Protein AF-A0A5F5Y258-F1 (afdb_monomer_lite)

Foldseek 3Di:
DDDDDDDDDDDDDDDDDDDDDDDDDPDDDDPDDPDPPPDDDDDPDPLVVVLVVVCVVCVVPVPDPPVVVVVNVVSVVVVVVPDPDDDPDDDPDPDDDPPCDDQDPVNVVVVVVVVVVVVVVVVVVVVVVVVVVVVCVVCVPPPDDDD

Sequence (147 aa):
SHALLHTHPQLPLPSTPPREAPLTSPVSLPLGVENPLAPWTTTNKNASATLGSIRHRIHKNKDHPDPYVAAIHTVSSIPRSQKPVTVKRKRPAPPRAPEHLPPTFKAIEMSTTTERERERERERERDKWGIHLETKRQNPKTLGLTE

Radius of gyration: 51.86 Å; chains: 1; bounding box: 125×97×104 Å

Secondary structure (DSSP, 8-state):
------PPPPPPPPPPPP------------S-S--TTS------S-HHHHHHHHHHHHHHS---SHHHHHHHHHHHHHHHHSS-----PPPPPPPPP---PPPPHHHHHHHHHHHHHHHHHHHHHHHHHHHHHHHHHH-GGGS----

Structure (mmCIF, N/CA/C/O backbone):
data_AF-A0A5F5Y258-F1
#
_entry.id   AF-A0A5F5Y258-F1
#
loop_
_atom_site.group_PDB
_atom_site.id
_atom_site.type_symbol
_atom_site.label_atom_id
_atom_site.label_alt_id
_atom_site.label_comp_id
_atom_site.label_asym_id
_atom_site.label_entity_id
_atom_site.label_seq_id
_atom_site.pdbx_PDB_ins_code
_atom_site.Cartn_x
_atom_site.Cartn_y
_atom_site.Cartn_z
_atom_site.occupancy
_atom_site.B_iso_or_equiv
_atom_site.auth_seq_id
_atom_site.auth_comp_id
_atom_site.auth_asym_id
_atom_site.auth_atom_id
_atom_site.pdbx_PDB_model_num
ATOM 1 N N . SER A 1 1 ? 69.662 -48.689 17.926 1.00 46.22 1 SER A N 1
ATOM 2 C CA . SER A 1 1 ? 70.348 -48.734 16.626 1.00 46.22 1 SER A CA 1
ATOM 3 C C . SER A 1 1 ? 69.355 -49.055 15.527 1.00 46.22 1 SER A C 1
ATOM 5 O O . SER A 1 1 ? 68.503 -49.901 15.740 1.00 46.22 1 SER A O 1
ATOM 7 N N . HIS A 1 2 ? 69.530 -48.385 14.389 1.00 44.56 2 HIS A N 1
ATOM 8 C CA . HIS A 1 2 ? 68.936 -48.618 13.066 1.00 44.56 2 HIS A CA 1
ATOM 9 C C . HIS A 1 2 ? 67.513 -48.114 12.780 1.00 44.56 2 HIS A C 1
ATOM 11 O O . HIS A 1 2 ? 66.500 -48.625 13.242 1.00 44.56 2 HIS A O 1
ATOM 17 N N . ALA A 1 3 ? 67.533 -47.075 11.944 1.00 50.25 3 ALA A N 1
ATOM 18 C CA . ALA A 1 3 ? 66.469 -46.476 11.168 1.00 50.25 3 ALA A CA 1
ATOM 19 C C . ALA A 1 3 ? 65.863 -47.444 10.143 1.00 50.25 3 ALA A C 1
ATOM 21 O O . ALA A 1 3 ? 66.599 -48.211 9.528 1.00 50.25 3 ALA A O 1
ATOM 22 N N . LEU A 1 4 ? 64.566 -47.296 9.863 1.00 53.88 4 LEU A N 1
ATOM 23 C CA . LEU A 1 4 ? 63.971 -47.691 8.585 1.00 53.88 4 LEU A CA 1
ATOM 24 C C . LEU A 1 4 ? 63.018 -46.587 8.113 1.00 53.88 4 LEU A C 1
ATOM 26 O O . LEU A 1 4 ? 61.878 -46.467 8.556 1.00 53.88 4 LEU A O 1
ATOM 30 N N . LEU A 1 5 ? 63.557 -45.756 7.222 1.00 51.72 5 LEU A N 1
ATOM 31 C CA . LEU A 1 5 ? 62.856 -44.765 6.416 1.00 51.72 5 LEU A CA 1
ATOM 32 C C . LEU A 1 5 ? 61.867 -45.491 5.493 1.00 51.72 5 LEU A C 1
ATOM 34 O O . LEU A 1 5 ? 62.291 -46.277 4.651 1.00 51.72 5 LEU A O 1
ATOM 38 N N . HIS A 1 6 ? 60.570 -45.216 5.629 1.00 49.91 6 HIS A N 1
ATOM 39 C CA . HIS A 1 6 ? 59.581 -45.578 4.614 1.00 49.91 6 HIS A CA 1
ATOM 40 C C . HIS A 1 6 ? 59.178 -44.323 3.844 1.00 49.91 6 HIS A C 1
ATOM 42 O O . HIS A 1 6 ? 58.498 -43.429 4.343 1.00 49.91 6 HIS A O 1
ATOM 48 N N . THR A 1 7 ? 59.679 -44.273 2.617 1.00 55.22 7 THR A N 1
ATOM 49 C CA . THR A 1 7 ? 59.439 -43.269 1.588 1.00 55.22 7 THR A CA 1
ATOM 50 C C . THR A 1 7 ? 57.994 -43.368 1.095 1.00 55.22 7 THR A C 1
ATOM 52 O O . THR A 1 7 ? 57.605 -44.384 0.524 1.00 55.22 7 THR A O 1
ATOM 55 N N . HIS A 1 8 ? 57.197 -42.316 1.281 1.00 61.75 8 HIS A N 1
ATOM 56 C CA . HIS A 1 8 ? 55.910 -42.156 0.599 1.00 61.75 8 HIS A CA 1
ATOM 57 C C . HIS A 1 8 ? 56.134 -41.413 -0.732 1.00 61.75 8 HIS A C 1
ATOM 59 O O . HIS A 1 8 ? 56.717 -40.327 -0.707 1.00 61.75 8 HIS A O 1
ATOM 65 N N . PRO A 1 9 ? 55.686 -41.932 -1.891 1.00 60.75 9 PRO A N 1
ATOM 66 C CA . PRO A 1 9 ? 55.760 -41.194 -3.145 1.00 60.75 9 PRO A CA 1
ATOM 67 C C . PRO A 1 9 ? 54.680 -40.104 -3.186 1.00 60.75 9 PRO A C 1
ATOM 69 O O . PRO A 1 9 ? 53.486 -40.366 -3.038 1.00 60.75 9 PRO A O 1
ATOM 72 N N . GLN A 1 10 ? 55.129 -38.868 -3.375 1.00 54.56 10 GLN A N 1
ATOM 73 C CA . GLN A 1 10 ? 54.307 -37.677 -3.549 1.00 54.56 10 GLN A CA 1
ATOM 74 C C . GLN A 1 10 ? 53.680 -37.671 -4.954 1.00 54.56 10 GLN A C 1
ATOM 76 O O . GLN A 1 10 ? 54.375 -37.851 -5.952 1.00 54.56 10 GLN A O 1
ATOM 81 N N . LEU A 1 11 ? 52.360 -37.481 -5.025 1.00 64.12 11 LEU A N 1
ATOM 82 C CA . LEU A 1 11 ? 51.603 -37.349 -6.276 1.00 64.12 11 LEU A CA 1
ATOM 83 C C . LEU A 1 11 ? 52.040 -36.085 -7.051 1.00 64.12 11 LEU A C 1
ATOM 85 O O . LEU A 1 11 ? 52.310 -35.061 -6.416 1.00 64.12 11 LEU A O 1
ATOM 89 N N . PRO A 1 12 ? 52.087 -36.107 -8.398 1.00 59.81 12 PRO A N 1
ATOM 90 C CA . PRO A 1 12 ? 52.458 -34.936 -9.186 1.00 59.81 12 PRO A CA 1
ATOM 91 C C . PRO A 1 12 ? 51.355 -33.867 -9.155 1.00 59.81 12 PRO A C 1
ATOM 93 O O . PRO A 1 12 ? 50.171 -34.161 -9.319 1.00 59.81 12 PRO A O 1
ATOM 96 N N . LEU A 1 13 ? 51.761 -32.613 -8.944 1.00 68.88 13 LEU A N 1
ATOM 97 C CA . LEU A 1 13 ? 50.896 -31.431 -8.995 1.00 68.88 13 LEU A CA 1
ATOM 98 C C . LEU A 1 13 ? 50.410 -31.162 -10.434 1.00 68.88 13 LEU A C 1
ATOM 100 O O . LEU A 1 13 ? 51.171 -31.390 -11.378 1.00 68.88 13 LEU A O 1
ATOM 104 N N . PRO A 1 14 ? 49.186 -30.634 -10.629 1.00 53.09 14 PRO A N 1
ATOM 105 C CA . PRO A 1 14 ? 48.704 -30.254 -11.948 1.00 53.09 14 PRO A CA 1
ATOM 106 C C . PRO A 1 14 ? 49.418 -29.005 -12.481 1.00 53.09 14 PRO A C 1
ATOM 108 O O . PRO A 1 14 ? 49.684 -28.035 -11.773 1.00 53.09 14 PRO A O 1
ATOM 111 N N . SER A 1 15 ? 49.710 -29.091 -13.771 1.00 47.78 15 SER A N 1
ATOM 112 C CA . SER A 1 15 ? 50.468 -28.191 -14.625 1.00 47.78 15 SER A CA 1
ATOM 113 C C . SER A 1 15 ? 49.997 -26.732 -14.608 1.00 47.78 15 SER A C 1
ATOM 115 O O . SER A 1 15 ? 48.807 -26.425 -14.615 1.00 47.78 15 SER A O 1
ATOM 117 N N . THR A 1 16 ? 50.973 -25.830 -14.672 1.00 62.16 16 THR A N 1
ATOM 118 C CA . THR A 1 16 ? 50.837 -24.406 -15.010 1.00 62.16 16 THR A CA 1
ATOM 119 C C . THR A 1 16 ? 49.991 -24.176 -16.274 1.00 62.16 16 THR A C 1
ATOM 121 O O . THR A 1 16 ? 50.236 -24.862 -17.270 1.00 62.16 16 THR A O 1
ATOM 124 N N . PRO A 1 17 ? 49.092 -23.175 -16.327 1.00 58.38 17 PRO A N 1
ATOM 125 C CA . PRO A 1 17 ? 48.564 -22.693 -17.601 1.00 58.38 17 PRO A CA 1
ATOM 126 C C . PRO A 1 17 ? 49.610 -21.811 -18.317 1.00 58.38 17 PRO A C 1
ATOM 128 O O . PRO A 1 17 ? 50.336 -21.064 -17.651 1.00 58.38 17 PRO A O 1
ATOM 131 N N . PRO A 1 18 ? 49.728 -21.882 -19.656 1.00 52.22 18 PRO A N 1
ATOM 132 C CA . PRO A 1 18 ? 50.759 -21.166 -20.390 1.00 52.22 18 PRO A CA 1
ATOM 133 C C . PRO A 1 18 ? 50.463 -19.664 -20.456 1.00 52.22 18 PRO A C 1
ATOM 135 O O . PRO A 1 18 ? 49.345 -19.218 -20.705 1.00 52.22 18 PRO A O 1
ATOM 138 N N . ARG A 1 19 ? 51.527 -18.891 -20.252 1.00 55.25 19 ARG A N 1
ATOM 139 C CA . ARG A 1 19 ? 51.635 -17.466 -20.552 1.00 55.25 19 ARG A CA 1
ATOM 140 C C . ARG A 1 19 ? 51.788 -17.297 -22.058 1.00 55.25 19 ARG A C 1
ATOM 142 O O . ARG A 1 19 ? 52.874 -17.586 -22.533 1.00 55.25 19 ARG A O 1
ATOM 149 N N . GLU A 1 20 ? 50.797 -16.728 -22.742 1.00 46.47 20 GLU A N 1
ATOM 150 C CA . GLU A 1 20 ? 51.001 -15.912 -23.951 1.00 46.47 20 GLU A CA 1
ATOM 151 C C . GLU A 1 20 ? 49.910 -14.832 -24.048 1.00 46.47 20 GLU A C 1
ATOM 153 O O . GLU A 1 20 ? 48.718 -15.121 -24.084 1.00 46.47 20 GLU A O 1
ATOM 158 N N . ALA A 1 21 ? 50.334 -13.569 -24.066 1.00 52.75 21 ALA A N 1
ATOM 159 C CA . ALA A 1 21 ? 49.541 -12.460 -24.590 1.00 52.75 21 ALA A CA 1
ATOM 160 C C . ALA A 1 21 ? 49.886 -12.301 -26.079 1.00 52.75 21 ALA A C 1
ATOM 162 O O . ALA A 1 21 ? 51.029 -12.560 -26.461 1.00 52.75 21 ALA A O 1
ATOM 163 N N . PRO A 1 22 ? 48.971 -11.762 -26.897 1.00 53.41 22 PRO A N 1
ATOM 164 C CA . PRO A 1 22 ? 49.284 -10.437 -27.420 1.00 53.41 22 PRO A CA 1
ATOM 165 C C . PRO A 1 22 ? 48.083 -9.486 -27.458 1.00 53.41 22 PRO A C 1
ATOM 167 O O . PRO A 1 22 ? 46.940 -9.853 -27.724 1.00 53.41 22 PRO A O 1
ATOM 170 N N . LEU A 1 23 ? 48.411 -8.219 -27.215 1.00 55.19 23 LEU A N 1
ATOM 171 C CA . LEU A 1 23 ? 47.600 -7.031 -27.448 1.00 55.19 23 LEU A CA 1
ATOM 172 C C . LEU A 1 23 ? 46.975 -7.086 -28.849 1.00 55.19 23 LEU A C 1
ATOM 174 O O . LEU A 1 23 ? 47.667 -6.901 -29.847 1.00 55.19 23 LEU A O 1
ATOM 178 N N . THR A 1 24 ? 45.665 -7.296 -28.927 1.00 44.88 24 THR A N 1
ATOM 179 C CA . THR A 1 24 ? 44.898 -6.988 -30.134 1.00 44.88 24 THR A CA 1
ATOM 180 C C . THR A 1 24 ? 43.932 -5.863 -29.798 1.00 44.88 24 THR A C 1
ATOM 182 O O . THR A 1 24 ? 43.121 -5.944 -28.879 1.00 44.88 24 THR A O 1
ATOM 185 N N . SER A 1 25 ? 44.128 -4.752 -30.505 1.00 50.19 25 SER A N 1
ATOM 186 C CA . SER A 1 25 ? 43.238 -3.595 -30.548 1.00 50.19 25 SER A CA 1
ATOM 187 C C . SER A 1 25 ? 41.774 -4.046 -30.654 1.00 50.19 25 SER A C 1
ATOM 189 O O . SER A 1 25 ? 41.494 -4.920 -31.482 1.00 50.19 25 SER A O 1
ATOM 191 N N . PRO A 1 26 ? 40.826 -3.488 -29.874 1.00 51.31 26 PRO A N 1
ATOM 192 C CA . PRO A 1 26 ? 39.425 -3.809 -30.069 1.00 51.31 26 PRO A CA 1
ATOM 193 C C . PRO A 1 26 ? 38.982 -3.268 -31.431 1.00 51.31 26 PRO A C 1
ATOM 195 O O . PRO A 1 26 ? 38.812 -2.065 -31.637 1.00 51.31 26 PRO A O 1
ATOM 198 N N . VAL A 1 27 ? 38.804 -4.196 -32.368 1.00 51.09 27 VAL A N 1
ATOM 199 C CA . VAL A 1 27 ? 38.098 -3.987 -33.629 1.00 51.09 27 VAL A CA 1
ATOM 200 C C . VAL A 1 27 ? 36.752 -3.344 -33.301 1.00 51.09 27 VAL A C 1
ATOM 202 O O . VAL A 1 27 ? 35.925 -3.924 -32.599 1.00 51.09 27 VAL A O 1
ATOM 205 N N . SER A 1 28 ? 36.549 -2.118 -33.779 1.00 55.44 28 SER A N 1
ATOM 206 C CA . SER A 1 28 ? 35.265 -1.427 -33.682 1.00 55.44 28 SER A CA 1
ATOM 207 C C . SER A 1 28 ? 34.266 -2.143 -34.591 1.00 55.44 28 SER A C 1
ATOM 209 O O . SER A 1 28 ? 34.278 -1.946 -35.803 1.00 55.44 28 SER A O 1
ATOM 211 N N . LEU A 1 29 ? 33.439 -3.017 -34.016 1.00 51.28 29 LEU A N 1
ATOM 212 C CA . LEU A 1 29 ? 32.321 -3.639 -34.724 1.00 51.28 29 LEU A CA 1
ATOM 213 C C . LEU A 1 29 ? 31.086 -2.717 -34.672 1.00 51.28 29 LEU A C 1
ATOM 215 O O . LEU A 1 29 ? 30.866 -2.052 -33.656 1.00 51.28 29 LEU A O 1
ATOM 219 N N . PRO A 1 30 ? 30.294 -2.639 -35.759 1.00 46.78 30 PRO A N 1
ATOM 220 C CA . PRO A 1 30 ? 29.172 -1.714 -35.874 1.00 46.78 30 PRO A CA 1
ATOM 221 C C . PRO A 1 30 ? 28.030 -2.069 -34.910 1.00 46.78 30 PRO A C 1
ATOM 223 O O . PRO A 1 30 ? 27.759 -3.241 -34.649 1.00 46.78 30 PRO A O 1
ATOM 226 N N . LEU A 1 31 ? 27.367 -1.022 -34.403 1.00 54.75 31 LEU A N 1
ATOM 227 C CA . LEU A 1 31 ? 26.180 -1.070 -33.540 1.00 54.75 31 LEU A CA 1
ATOM 228 C C . LEU A 1 31 ? 25.170 -2.119 -34.031 1.00 54.75 31 LEU A C 1
ATOM 230 O O . LEU A 1 31 ? 24.630 -1.983 -35.127 1.00 54.75 31 LEU A O 1
ATOM 234 N N . GLY A 1 32 ? 24.866 -3.118 -33.200 1.00 50.84 32 GLY A N 1
ATOM 235 C CA . GLY A 1 32 ? 23.760 -4.039 -33.479 1.00 50.84 32 GLY A CA 1
ATOM 236 C C . GLY A 1 32 ? 23.790 -5.390 -32.767 1.00 50.84 32 GLY A C 1
ATOM 237 O O . GLY A 1 32 ? 22.800 -6.110 -32.832 1.00 50.84 32 GLY A O 1
ATOM 238 N N . VAL A 1 33 ? 24.874 -5.746 -32.074 1.00 50.75 33 VAL A N 1
ATOM 239 C CA . VAL A 1 33 ? 24.942 -6.978 -31.274 1.00 50.75 33 VAL A CA 1
ATOM 240 C C . VAL A 1 33 ? 25.297 -6.599 -29.843 1.00 50.75 33 VAL A C 1
ATOM 242 O O . VAL A 1 33 ? 26.420 -6.186 -29.559 1.00 50.75 33 VAL A O 1
ATOM 245 N N . GLU A 1 34 ? 24.309 -6.689 -28.954 1.00 52.00 34 GLU A N 1
ATOM 246 C CA . GLU A 1 34 ? 24.477 -6.526 -27.511 1.00 52.00 34 GLU A CA 1
ATOM 247 C C . GLU A 1 34 ? 25.594 -7.466 -27.033 1.00 52.00 34 GLU A C 1
ATOM 249 O O . GLU A 1 34 ? 25.479 -8.691 -27.099 1.00 52.00 34 GLU A O 1
ATOM 254 N N . ASN A 1 35 ? 26.708 -6.891 -26.584 1.00 50.66 35 ASN A N 1
ATOM 255 C CA . ASN A 1 35 ? 27.785 -7.633 -25.946 1.00 50.66 35 ASN A CA 1
ATOM 256 C C . ASN A 1 35 ? 27.243 -8.220 -24.622 1.00 50.66 35 ASN A C 1
ATOM 258 O O . ASN A 1 35 ? 26.880 -7.440 -23.738 1.00 50.66 35 ASN A O 1
ATOM 262 N N . PRO A 1 36 ? 27.207 -9.553 -24.427 1.00 52.94 36 PRO A N 1
ATOM 263 C CA . PRO A 1 36 ? 26.660 -10.173 -23.214 1.00 52.94 36 PRO A CA 1
ATOM 264 C C . PRO A 1 36 ? 27.475 -9.869 -21.944 1.00 52.94 36 PRO A C 1
ATOM 266 O O . PRO A 1 36 ? 27.070 -10.242 -20.847 1.00 52.94 36 PRO A O 1
ATOM 269 N N . LEU A 1 37 ? 28.617 -9.185 -22.079 1.00 54.38 37 LEU A N 1
ATOM 270 C CA . LEU A 1 37 ? 29.466 -8.724 -20.979 1.00 54.38 37 LEU A CA 1
ATOM 271 C C . LEU A 1 37 ? 29.248 -7.243 -20.616 1.00 54.38 37 LEU A C 1
ATOM 273 O O . LEU A 1 37 ? 30.047 -6.674 -19.870 1.00 54.38 37 LEU A O 1
ATOM 277 N N . ALA A 1 38 ? 28.193 -6.594 -21.124 1.00 61.62 38 ALA A N 1
ATOM 278 C CA . ALA A 1 38 ? 27.840 -5.241 -20.701 1.00 61.62 38 ALA A CA 1
ATOM 279 C C . ALA A 1 38 ? 27.605 -5.184 -19.172 1.00 61.62 38 ALA A C 1
ATOM 281 O O . ALA A 1 38 ? 26.983 -6.089 -18.607 1.00 61.62 38 ALA A O 1
ATOM 282 N N . PRO A 1 39 ? 28.082 -4.138 -18.468 1.00 67.88 39 PRO A N 1
ATOM 283 C CA . PRO A 1 39 ? 27.910 -4.033 -17.024 1.00 67.88 39 PRO A CA 1
ATOM 284 C C . PRO A 1 39 ? 26.421 -3.916 -16.679 1.00 67.88 39 PRO A C 1
ATOM 286 O O . PRO A 1 39 ? 25.766 -2.911 -16.966 1.00 67.88 39 PRO A O 1
ATOM 289 N N . TRP A 1 40 ? 25.879 -4.948 -16.037 1.00 62.56 40 TRP A N 1
ATOM 290 C CA . TRP A 1 40 ? 24.523 -4.940 -15.503 1.00 62.56 40 TRP A CA 1
ATOM 291 C C . TRP A 1 40 ? 24.415 -3.883 -14.395 1.00 62.56 40 TRP A C 1
ATOM 293 O O . TRP A 1 40 ? 25.129 -3.911 -13.394 1.00 62.56 40 TRP A O 1
ATOM 303 N N . THR A 1 41 ? 23.509 -2.918 -14.555 1.00 72.81 41 THR A N 1
ATOM 304 C CA . THR A 1 41 ? 23.270 -1.892 -13.531 1.00 72.81 41 THR A CA 1
ATOM 305 C C . THR A 1 41 ? 22.275 -2.399 -12.488 1.00 72.81 41 THR A C 1
ATOM 307 O O . THR A 1 41 ? 21.065 -2.307 -12.701 1.00 72.81 41 THR A O 1
ATOM 310 N N . THR A 1 42 ? 22.756 -2.890 -11.343 1.00 75.06 42 THR A N 1
ATOM 311 C CA . THR A 1 42 ? 21.897 -3.192 -10.181 1.00 75.06 42 THR A CA 1
ATOM 312 C C . THR A 1 42 ? 21.622 -1.933 -9.369 1.00 75.06 42 THR A C 1
ATOM 314 O O . THR A 1 42 ? 22.534 -1.192 -9.012 1.00 75.06 42 THR A O 1
ATOM 317 N N . THR A 1 43 ? 20.347 -1.678 -9.068 1.00 75.62 43 THR A N 1
ATOM 318 C CA . THR A 1 43 ? 19.906 -0.480 -8.341 1.00 75.62 43 THR A CA 1
ATOM 319 C C . THR A 1 43 ? 19.219 -0.874 -7.036 1.00 75.62 43 THR A C 1
ATOM 321 O O . THR A 1 43 ? 18.076 -1.319 -7.045 1.00 75.62 43 THR A O 1
ATOM 324 N N . ASN A 1 44 ? 19.899 -0.666 -5.906 1.00 84.00 44 ASN A N 1
ATOM 325 C CA . ASN A 1 44 ? 19.320 -0.775 -4.563 1.00 84.00 44 ASN A CA 1
ATOM 326 C C . ASN A 1 44 ? 18.891 0.618 -4.075 1.00 84.00 44 ASN A C 1
ATOM 328 O O . ASN A 1 44 ? 19.548 1.248 -3.250 1.00 84.00 44 ASN A O 1
ATOM 332 N N . LYS A 1 45 ? 17.830 1.154 -4.675 1.00 85.12 45 LYS A N 1
ATOM 333 C CA . LYS A 1 45 ? 17.209 2.418 -4.259 1.00 85.12 45 LYS A CA 1
ATOM 334 C C . LYS A 1 45 ? 15.740 2.161 -3.939 1.00 85.12 45 LYS A C 1
ATOM 336 O O . LYS A 1 45 ? 15.161 1.168 -4.380 1.00 85.12 45 LYS A O 1
ATOM 341 N N . ASN A 1 46 ? 15.122 3.072 -3.185 1.00 85.88 46 ASN A N 1
ATOM 342 C CA . ASN A 1 46 ? 13.686 2.996 -2.917 1.00 85.88 46 ASN A CA 1
ATOM 343 C C . ASN A 1 46 ? 12.869 3.013 -4.227 1.00 85.88 46 ASN A C 1
ATOM 345 O O . ASN A 1 46 ? 13.330 3.511 -5.256 1.00 85.88 46 ASN A O 1
ATOM 349 N N . ALA A 1 47 ? 11.643 2.482 -4.183 1.00 82.44 47 ALA A N 1
ATOM 350 C CA . ALA A 1 47 ? 10.820 2.274 -5.377 1.00 82.44 47 ALA A CA 1
ATOM 351 C C . ALA A 1 47 ? 10.641 3.549 -6.223 1.00 82.44 47 ALA A C 1
ATOM 353 O O . ALA A 1 47 ? 10.781 3.503 -7.444 1.00 82.44 47 ALA A O 1
ATOM 354 N N . SER A 1 48 ? 10.395 4.697 -5.586 1.00 86.75 48 SER A N 1
ATOM 355 C CA . SER A 1 48 ? 10.207 5.978 -6.276 1.00 86.75 48 SER A CA 1
ATOM 356 C C . SER A 1 48 ? 11.471 6.440 -7.006 1.00 86.75 48 SER A C 1
ATOM 358 O O . SER A 1 48 ? 11.393 6.869 -8.159 1.00 86.75 48 SER A O 1
ATOM 360 N N . ALA A 1 49 ? 12.635 6.314 -6.364 1.00 86.12 49 ALA A N 1
ATOM 361 C CA . ALA A 1 49 ? 13.925 6.678 -6.943 1.00 86.12 49 ALA A CA 1
ATOM 362 C C . ALA A 1 49 ? 14.317 5.745 -8.099 1.00 86.12 49 ALA A C 1
ATOM 364 O O . ALA A 1 49 ? 14.764 6.224 -9.140 1.00 86.12 49 ALA A O 1
ATOM 365 N N . THR A 1 50 ? 14.083 4.438 -7.956 1.00 87.81 50 THR A N 1
ATOM 366 C CA . THR A 1 50 ? 14.338 3.438 -9.006 1.00 87.81 50 THR A CA 1
ATOM 367 C C . THR A 1 50 ? 13.455 3.677 -10.232 1.00 87.81 50 THR A C 1
ATOM 369 O O . THR A 1 50 ? 13.959 3.754 -11.355 1.00 87.81 50 THR A O 1
ATOM 372 N N . LEU A 1 51 ? 12.152 3.908 -10.030 1.00 86.44 51 LEU A N 1
ATOM 373 C CA . LEU A 1 51 ? 11.223 4.265 -11.109 1.00 86.44 51 LEU A CA 1
ATOM 374 C C . LEU A 1 51 ? 11.594 5.599 -11.766 1.00 86.44 51 LEU A C 1
ATOM 376 O O . LEU A 1 51 ? 11.483 5.744 -12.979 1.00 86.44 51 LEU A O 1
ATOM 380 N N . GLY A 1 52 ? 12.041 6.588 -10.988 1.00 88.88 52 GLY A N 1
ATOM 381 C CA . GLY A 1 52 ? 12.561 7.854 -11.510 1.00 88.88 52 GLY A CA 1
ATOM 382 C C . GLY A 1 52 ? 13.767 7.658 -12.432 1.00 88.88 52 GLY A C 1
ATOM 383 O O . GLY A 1 52 ? 13.750 8.145 -13.561 1.00 88.88 52 GLY A O 1
ATOM 384 N N . SER A 1 53 ? 14.774 6.891 -11.999 1.00 84.19 53 SER A N 1
ATOM 385 C CA . SER A 1 53 ? 15.981 6.651 -12.802 1.00 84.19 53 SER A CA 1
ATOM 386 C C . SER A 1 53 ? 15.714 5.846 -14.073 1.00 84.19 53 SER A C 1
ATOM 388 O O . SER A 1 53 ? 16.295 6.144 -15.113 1.00 84.19 53 SER A O 1
ATOM 390 N N . ILE A 1 54 ? 14.816 4.860 -14.015 1.00 83.44 54 ILE A N 1
ATOM 391 C CA . ILE A 1 54 ? 14.459 4.038 -15.178 1.00 83.44 54 ILE A CA 1
ATOM 392 C C . ILE A 1 54 ? 13.656 4.866 -16.183 1.00 83.44 54 ILE A C 1
ATOM 394 O O . ILE A 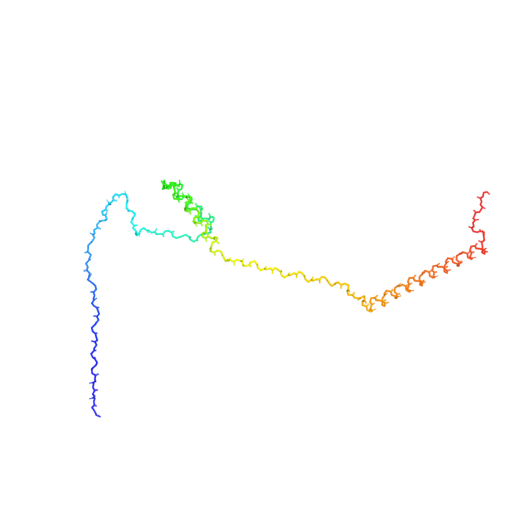1 54 ? 13.999 4.887 -17.362 1.00 83.44 54 ILE A O 1
ATOM 398 N N . ARG A 1 55 ? 12.665 5.641 -15.715 1.00 85.25 55 ARG A N 1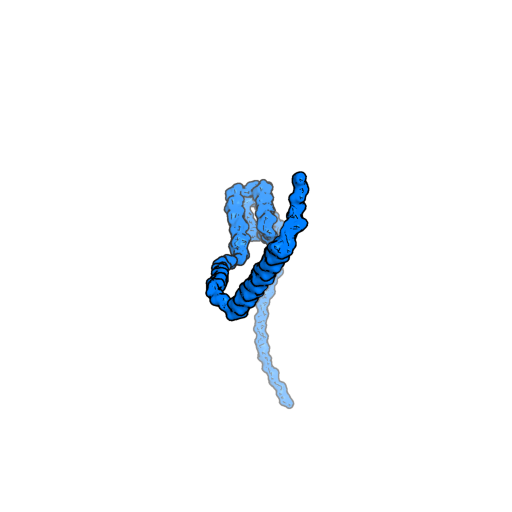
ATOM 399 C CA . ARG A 1 55 ? 11.929 6.588 -16.570 1.00 85.25 55 ARG A CA 1
ATOM 400 C C . ARG A 1 55 ? 12.862 7.585 -17.240 1.00 85.25 55 ARG A C 1
ATOM 402 O O . ARG A 1 55 ? 12.711 7.837 -18.425 1.00 85.25 55 ARG A O 1
ATOM 409 N N . HIS A 1 56 ? 13.825 8.131 -16.501 1.00 84.50 56 HIS A N 1
ATOM 410 C CA . HIS A 1 56 ? 14.783 9.080 -17.056 1.00 84.50 56 HIS A CA 1
ATOM 411 C C . HIS A 1 56 ? 15.636 8.454 -18.165 1.00 84.50 56 HIS A C 1
ATOM 413 O O . HIS A 1 56 ? 15.730 9.033 -19.243 1.00 84.50 56 HIS A O 1
ATOM 419 N N . ARG A 1 57 ? 16.199 7.261 -17.932 1.00 80.25 57 ARG A N 1
ATOM 420 C CA . ARG A 1 57 ? 17.007 6.544 -18.931 1.00 80.25 57 ARG A CA 1
ATOM 421 C C . ARG A 1 57 ? 16.216 6.249 -20.203 1.00 80.25 57 ARG A C 1
ATOM 423 O O . ARG A 1 57 ? 16.686 6.575 -21.281 1.00 80.25 57 ARG A O 1
ATOM 430 N N . ILE A 1 58 ? 15.007 5.710 -20.063 1.00 74.25 58 ILE A N 1
ATOM 431 C CA . ILE A 1 58 ? 14.168 5.306 -21.201 1.00 74.25 58 ILE A CA 1
ATOM 432 C C . ILE A 1 58 ? 13.567 6.518 -21.933 1.00 74.25 58 ILE A C 1
ATOM 434 O O . ILE A 1 58 ? 13.324 6.467 -23.128 1.00 74.25 58 ILE A O 1
ATOM 438 N N . HIS A 1 59 ? 13.319 7.634 -21.242 1.00 77.50 59 HIS A N 1
ATOM 439 C CA . HIS A 1 59 ? 12.790 8.836 -21.891 1.00 77.50 59 HIS A CA 1
ATOM 440 C C . HIS A 1 59 ? 13.878 9.668 -22.591 1.00 77.50 59 HIS A C 1
ATOM 442 O O . HIS A 1 59 ? 13.570 10.444 -23.494 1.00 77.50 59 HIS A O 1
ATOM 448 N N . LYS A 1 60 ? 15.143 9.563 -22.155 1.00 77.25 60 LYS A N 1
ATOM 449 C CA . LYS A 1 60 ? 16.264 10.345 -22.706 1.00 77.25 60 LYS A CA 1
ATOM 450 C C . LYS A 1 60 ? 17.100 9.588 -23.729 1.00 77.25 60 LYS A C 1
ATOM 452 O O . LYS A 1 60 ? 17.552 10.213 -24.686 1.00 77.25 60 LYS A O 1
ATOM 457 N N . ASN A 1 61 ? 17.249 8.279 -23.584 1.00 65.31 61 ASN A N 1
ATOM 458 C CA . ASN A 1 61 ? 17.769 7.435 -24.649 1.00 65.31 61 ASN A CA 1
ATOM 459 C C . ASN A 1 61 ? 16.570 7.004 -25.494 1.00 65.31 61 ASN A C 1
ATOM 461 O O . ASN A 1 61 ? 15.580 6.551 -24.935 1.00 65.31 61 ASN A O 1
ATOM 465 N N . LYS A 1 62 ? 16.609 7.169 -26.820 1.00 65.06 62 LYS A N 1
ATOM 466 C CA . LYS A 1 62 ? 15.502 6.817 -27.739 1.00 65.06 62 LYS A CA 1
ATOM 467 C C . LYS A 1 62 ? 15.291 5.293 -27.867 1.00 65.06 62 LYS A C 1
ATOM 469 O O . LYS A 1 62 ? 14.900 4.810 -28.926 1.00 65.06 62 LYS A O 1
ATOM 474 N N . ASP A 1 63 ? 15.579 4.543 -26.813 1.00 57.41 63 ASP A N 1
ATOM 475 C CA . ASP A 1 63 ? 15.459 3.098 -26.756 1.00 57.41 63 ASP A CA 1
ATOM 476 C C . ASP A 1 63 ? 13.972 2.762 -26.655 1.00 57.41 63 ASP A C 1
ATOM 478 O O . ASP A 1 63 ? 13.355 2.950 -25.612 1.00 57.41 63 ASP A O 1
ATOM 482 N N . HIS A 1 64 ? 13.413 2.377 -27.803 1.00 60.72 64 HIS A N 1
ATOM 483 C CA . HIS A 1 64 ? 12.104 1.777 -28.059 1.00 60.72 64 HIS A CA 1
ATOM 484 C C . HIS A 1 64 ? 10.992 2.000 -26.998 1.00 60.72 64 HIS A C 1
ATOM 486 O O . HIS A 1 64 ? 11.071 1.515 -25.874 1.00 60.72 64 HIS A O 1
ATOM 492 N N . PRO A 1 65 ? 9.857 2.626 -27.358 1.00 62.75 65 PRO A N 1
ATOM 493 C CA . PRO A 1 65 ? 8.749 2.861 -26.425 1.00 62.75 65 PRO A CA 1
ATOM 494 C C . PRO A 1 65 ? 8.003 1.589 -25.974 1.00 62.75 65 PRO A C 1
ATOM 496 O O . PRO A 1 65 ? 7.285 1.634 -24.982 1.00 62.75 65 PRO A O 1
ATOM 499 N N . ASP A 1 66 ? 8.165 0.459 -26.662 1.00 68.75 66 ASP A N 1
ATOM 500 C CA . ASP A 1 66 ? 7.488 -0.809 -26.348 1.00 68.75 66 ASP A CA 1
ATOM 501 C C . ASP A 1 66 ? 7.985 -1.479 -25.035 1.00 68.75 66 ASP A C 1
ATOM 503 O O . ASP A 1 66 ? 7.174 -1.767 -24.147 1.00 68.75 66 ASP A O 1
ATOM 507 N N . PRO A 1 67 ? 9.307 -1.611 -24.774 1.00 72.19 67 PRO A N 1
ATOM 508 C CA . PRO A 1 67 ? 9.812 -2.104 -23.488 1.00 72.19 67 PRO A CA 1
ATOM 509 C C . PRO A 1 67 ? 9.501 -1.199 -22.280 1.00 72.19 67 PRO A C 1
ATOM 511 O O . PRO A 1 67 ? 9.632 -1.658 -21.144 1.00 72.19 67 PRO A O 1
ATOM 514 N N . TYR A 1 68 ? 9.060 0.053 -22.470 1.00 75.75 68 TYR A N 1
ATOM 515 C CA . TYR A 1 68 ? 8.747 0.994 -21.380 1.00 75.75 68 TYR A CA 1
ATOM 516 C C . TYR A 1 68 ? 7.632 0.485 -20.464 1.00 75.75 68 TYR A C 1
ATOM 518 O O . TYR A 1 68 ? 7.782 0.453 -19.239 1.00 75.75 68 TYR A O 1
ATOM 526 N N . VAL A 1 69 ? 6.507 0.083 -21.057 1.00 82.06 69 VAL A N 1
ATOM 527 C CA . VAL A 1 69 ? 5.314 -0.329 -20.310 1.00 82.06 69 VAL A CA 1
ATOM 528 C C . VAL A 1 69 ? 5.614 -1.630 -19.572 1.00 82.06 69 VAL A C 1
ATOM 530 O O . VAL A 1 69 ? 5.424 -1.710 -18.356 1.00 82.06 69 VAL A O 1
ATOM 533 N N . ALA A 1 70 ? 6.199 -2.608 -20.268 1.00 83.69 70 ALA A N 1
ATOM 534 C CA . ALA A 1 70 ? 6.597 -3.884 -19.682 1.00 83.69 70 ALA A CA 1
ATOM 535 C C . ALA A 1 70 ? 7.604 -3.716 -18.528 1.00 83.69 70 ALA A C 1
ATOM 537 O O . ALA A 1 70 ? 7.413 -4.320 -17.468 1.00 83.69 70 ALA A O 1
ATOM 538 N N . ALA A 1 71 ? 8.623 -2.859 -18.688 1.00 83.12 71 ALA A N 1
ATOM 539 C CA . ALA A 1 71 ? 9.622 -2.568 -17.657 1.00 83.12 71 ALA A CA 1
ATOM 540 C C . ALA A 1 71 ? 9.013 -1.871 -16.433 1.00 83.12 71 ALA A C 1
ATOM 542 O O . ALA A 1 71 ? 9.338 -2.211 -15.296 1.00 83.12 71 ALA A O 1
ATOM 543 N N . ILE A 1 72 ? 8.096 -0.921 -16.631 1.00 83.06 72 ILE A N 1
ATOM 544 C CA . ILE A 1 72 ? 7.406 -0.273 -15.511 1.00 83.06 72 ILE A CA 1
ATOM 545 C C . ILE A 1 72 ? 6.537 -1.278 -14.762 1.00 83.06 72 ILE A C 1
ATOM 547 O O . ILE A 1 72 ? 6.623 -1.341 -13.537 1.00 83.06 72 ILE A O 1
ATOM 551 N N . HIS A 1 73 ? 5.751 -2.099 -15.464 1.00 86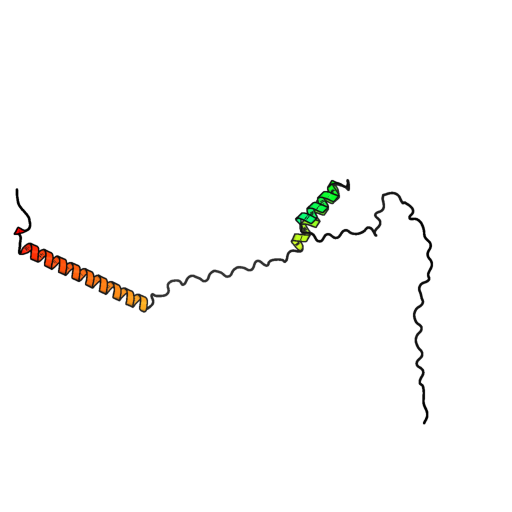.56 73 HIS A N 1
ATOM 552 C CA . HIS A 1 73 ? 4.917 -3.116 -14.822 1.00 86.56 73 HIS A CA 1
ATOM 553 C C . HIS A 1 73 ? 5.747 -4.110 -13.999 1.00 86.56 73 HIS A C 1
ATOM 555 O O . HIS A 1 73 ? 5.393 -4.404 -12.854 1.00 86.56 73 HIS A O 1
ATOM 561 N N . THR A 1 74 ? 6.877 -4.583 -14.534 1.00 85.88 74 THR A N 1
ATOM 562 C CA . THR A 1 74 ? 7.777 -5.493 -13.806 1.00 85.88 74 THR A CA 1
ATOM 563 C C . THR A 1 74 ? 8.418 -4.814 -12.599 1.00 85.88 74 THR A C 1
ATOM 565 O O . THR A 1 74 ? 8.332 -5.339 -11.488 1.00 85.88 74 THR A O 1
ATOM 568 N N . VAL A 1 75 ? 8.983 -3.615 -12.762 1.00 87.50 75 VAL A N 1
ATOM 569 C CA . VAL A 1 75 ? 9.631 -2.877 -11.664 1.00 87.50 75 VAL A CA 1
ATOM 570 C C . VAL A 1 75 ? 8.634 -2.471 -10.581 1.00 87.50 75 VAL A C 1
ATOM 572 O O . VAL A 1 75 ? 8.979 -2.488 -9.404 1.00 87.50 75 VAL A O 1
ATOM 575 N N . SER A 1 76 ? 7.392 -2.139 -10.927 1.00 87.12 76 SER A N 1
ATOM 576 C CA . SER A 1 76 ? 6.347 -1.837 -9.943 1.00 87.12 76 SER A CA 1
ATOM 577 C C . SER A 1 76 ? 5.885 -3.072 -9.160 1.00 87.12 76 SER A C 1
ATOM 579 O O . SER A 1 76 ? 5.458 -2.936 -8.011 1.00 87.12 76 SER A O 1
ATOM 581 N N . SER A 1 77 ? 5.985 -4.268 -9.746 1.00 85.81 77 SER A N 1
ATOM 582 C CA . SER A 1 77 ? 5.599 -5.526 -9.098 1.00 85.81 77 SER A CA 1
ATOM 583 C C . SER A 1 77 ? 6.626 -5.994 -8.057 1.00 85.81 77 SER A C 1
ATOM 585 O O . SER A 1 77 ? 6.244 -6.435 -6.972 1.00 85.81 77 SER A O 1
ATOM 587 N N . ILE A 1 78 ? 7.925 -5.811 -8.320 1.00 87.81 78 ILE A N 1
ATOM 588 C CA . ILE A 1 78 ? 9.021 -6.320 -7.470 1.00 87.81 78 ILE A CA 1
ATOM 589 C C . ILE A 1 78 ? 8.954 -5.811 -6.013 1.00 87.81 78 ILE A C 1
ATOM 591 O O . ILE A 1 78 ? 8.982 -6.627 -5.096 1.00 87.81 78 ILE A O 1
ATOM 595 N N . PRO A 1 79 ? 8.789 -4.506 -5.722 1.00 81.69 79 PRO A N 1
ATOM 596 C CA . PRO A 1 79 ? 8.664 -4.035 -4.343 1.00 81.69 79 PRO A CA 1
ATOM 597 C C . PRO A 1 79 ? 7.385 -4.518 -3.660 1.00 81.69 79 PRO A C 1
ATOM 599 O O . PRO A 1 79 ? 7.298 -4.508 -2.436 1.00 81.69 79 PRO A O 1
ATOM 602 N N . ARG A 1 80 ? 6.351 -4.875 -4.429 1.00 84.12 80 ARG A N 1
ATOM 603 C CA . ARG A 1 80 ? 5.093 -5.393 -3.888 1.00 84.12 80 ARG A CA 1
ATOM 604 C C . ARG A 1 80 ? 5.223 -6.869 -3.520 1.00 84.12 80 ARG A C 1
ATOM 606 O O . ARG A 1 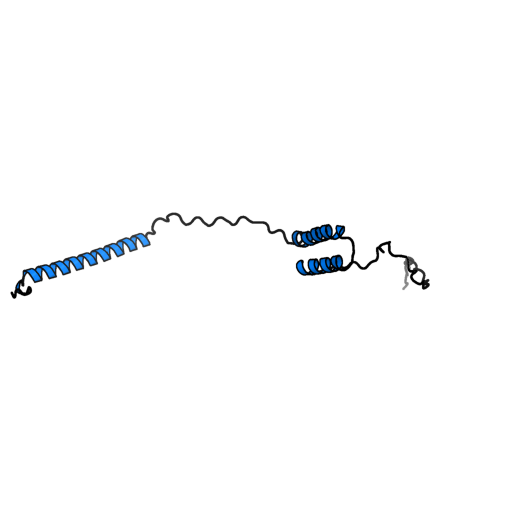80 ? 4.675 -7.253 -2.494 1.00 84.12 80 ARG A O 1
ATOM 613 N N . SER A 1 81 ? 5.972 -7.649 -4.300 1.00 85.00 81 SER A N 1
ATOM 614 C CA . SER A 1 81 ? 6.282 -9.053 -4.007 1.00 85.00 81 SER A CA 1
ATOM 615 C C . SER A 1 81 ? 7.387 -9.229 -2.960 1.00 85.00 81 SER A C 1
ATOM 617 O O . SER A 1 81 ? 7.366 -10.204 -2.220 1.00 85.00 81 SER A O 1
ATOM 619 N N . GLN A 1 82 ? 8.323 -8.279 -2.854 1.00 86.00 82 GLN A N 1
ATOM 620 C CA . GLN A 1 82 ? 9.372 -8.271 -1.824 1.00 86.00 82 GLN A CA 1
ATOM 621 C C . GLN A 1 82 ? 8.870 -7.817 -0.447 1.00 86.00 82 GLN A C 1
ATOM 623 O O . GLN A 1 82 ? 9.562 -7.998 0.554 1.00 86.00 82 GLN A O 1
ATOM 628 N N . LYS A 1 83 ? 7.679 -7.210 -0.367 1.00 84.38 83 LYS A N 1
ATOM 629 C CA . LYS A 1 83 ? 7.083 -6.860 0.923 1.00 84.38 83 LYS A CA 1
ATOM 630 C C . LYS A 1 83 ? 6.651 -8.134 1.651 1.00 84.38 83 LYS A C 1
ATOM 632 O O . LYS A 1 83 ? 5.995 -8.979 1.044 1.00 84.38 83 LYS A O 1
ATOM 637 N N . PRO A 1 84 ? 6.951 -8.261 2.954 1.00 83.69 84 PRO A N 1
ATOM 638 C CA . PRO A 1 84 ? 6.506 -9.408 3.728 1.00 83.69 84 PRO A CA 1
ATOM 639 C C . PRO A 1 84 ? 4.976 -9.479 3.714 1.00 83.69 84 PRO A C 1
ATOM 641 O O . PRO A 1 84 ? 4.291 -8.482 3.962 1.00 83.69 84 PRO A O 1
ATOM 644 N N . VAL A 1 85 ? 4.441 -10.663 3.411 1.00 85.19 85 VAL A N 1
ATOM 645 C CA . VAL A 1 85 ? 2.996 -10.903 3.397 1.00 85.19 85 VAL A CA 1
ATOM 646 C C . VAL A 1 85 ? 2.467 -10.759 4.821 1.00 85.19 85 VAL A C 1
ATOM 648 O O . VAL A 1 85 ? 2.770 -11.561 5.704 1.00 85.19 85 VAL A O 1
ATOM 651 N N . THR A 1 86 ? 1.659 -9.727 5.056 1.00 82.38 86 THR A N 1
ATOM 652 C CA . THR A 1 86 ? 0.978 -9.546 6.335 1.00 82.38 86 THR A CA 1
ATOM 653 C C . THR A 1 86 ? -0.261 -10.434 6.371 1.00 82.38 86 THR A C 1
ATOM 655 O O . THR A 1 86 ? -1.259 -10.195 5.693 1.00 82.38 86 THR A O 1
ATOM 658 N N . VAL A 1 87 ? -0.215 -11.496 7.177 1.00 83.44 87 VAL A N 1
ATOM 659 C CA . VAL A 1 87 ? -1.399 -12.322 7.433 1.00 83.44 87 VAL A CA 1
ATOM 660 C C . VAL A 1 87 ? -2.390 -11.484 8.235 1.00 83.44 87 VAL A C 1
ATOM 662 O O . VAL A 1 87 ? -2.115 -11.105 9.377 1.00 83.44 87 VAL A O 1
ATOM 665 N N . LYS A 1 88 ? -3.558 -11.192 7.647 1.00 79.12 88 LYS A N 1
ATOM 666 C CA . LYS A 1 88 ? -4.664 -10.519 8.339 1.00 79.12 88 LYS A CA 1
ATOM 667 C C . LYS A 1 88 ? -5.240 -11.470 9.386 1.00 79.12 88 LYS A C 1
ATOM 669 O O . LYS A 1 88 ? -6.218 -12.172 9.145 1.00 79.12 88 LYS A O 1
ATOM 674 N N . ARG A 1 89 ? -4.611 -11.516 10.560 1.00 80.94 89 ARG A N 1
ATOM 675 C CA . ARG A 1 89 ? -5.157 -12.219 11.720 1.00 80.94 89 ARG A CA 1
ATOM 676 C C . ARG A 1 89 ? -6.477 -11.553 12.097 1.00 80.94 89 ARG A C 1
ATOM 678 O O . ARG A 1 89 ? -6.537 -10.330 12.241 1.00 80.94 89 ARG A O 1
ATOM 685 N N . LYS A 1 90 ? -7.545 -12.348 12.219 1.00 80.56 90 LYS A N 1
ATOM 686 C CA . LYS A 1 90 ? -8.811 -11.856 12.771 1.00 80.56 90 LYS A CA 1
ATOM 687 C C . LYS A 1 90 ? -8.512 -11.314 14.167 1.00 80.56 90 LYS A C 1
ATOM 689 O O . LYS A 1 90 ? -7.928 -12.023 14.984 1.00 80.56 90 LYS A O 1
ATOM 694 N N . ARG A 1 91 ? -8.864 -10.050 14.417 1.00 78.56 91 ARG A N 1
ATOM 695 C CA . ARG A 1 91 ? -8.819 -9.505 15.776 1.00 78.56 91 ARG A CA 1
ATOM 696 C C . ARG A 1 91 ? -9.741 -10.369 16.646 1.00 78.56 91 ARG A C 1
ATOM 698 O O . ARG A 1 91 ? -10.836 -10.690 16.173 1.00 78.56 91 ARG A O 1
ATOM 705 N N . PRO A 1 92 ? -9.320 -10.770 17.858 1.00 78.62 92 PRO A N 1
ATOM 706 C CA . PRO A 1 92 ? -10.234 -11.410 18.790 1.00 78.62 92 PRO A CA 1
ATOM 707 C C . PRO A 1 92 ? -11.423 -10.473 19.015 1.00 78.62 92 PRO A C 1
ATOM 709 O O . PRO A 1 92 ? -11.253 -9.250 19.060 1.00 78.62 92 PRO A O 1
ATOM 712 N N . ALA A 1 93 ? -12.625 -11.047 19.076 1.00 80.50 93 ALA A N 1
ATOM 713 C CA . ALA A 1 93 ? -13.821 -10.282 19.392 1.00 80.50 93 ALA A CA 1
ATOM 714 C C . ALA A 1 93 ? -13.597 -9.533 20.719 1.00 80.50 93 ALA A C 1
ATOM 716 O O . ALA A 1 93 ? -12.946 -10.090 21.611 1.00 80.50 93 ALA A O 1
ATOM 717 N N . PRO A 1 94 ? -14.108 -8.296 20.862 1.00 77.88 94 PRO A N 1
ATOM 718 C CA . PRO A 1 94 ? -14.119 -7.629 22.153 1.00 77.88 94 PRO A CA 1
ATOM 719 C C . PRO A 1 94 ? -14.709 -8.586 23.196 1.00 77.88 94 PRO A C 1
ATOM 721 O O . PRO A 1 94 ? -15.680 -9.285 22.876 1.00 77.88 94 PRO A O 1
ATOM 724 N N . PRO A 1 95 ? -14.144 -8.653 24.415 1.00 76.56 95 PRO A N 1
ATOM 725 C CA . PRO A 1 95 ? -14.804 -9.345 25.508 1.00 76.56 95 PRO A CA 1
ATOM 726 C C . PRO A 1 95 ? -16.248 -8.853 25.559 1.00 76.56 95 PRO A C 1
ATOM 728 O O . PRO A 1 95 ? -16.480 -7.642 25.477 1.00 76.56 95 PRO A O 1
ATOM 731 N N . ARG A 1 96 ? -17.214 -9.776 25.633 1.00 72.31 96 ARG A N 1
ATOM 732 C CA . ARG A 1 96 ? -18.601 -9.382 25.895 1.00 72.31 96 ARG A CA 1
ATOM 733 C C . ARG A 1 96 ? -18.558 -8.495 27.134 1.00 72.31 96 ARG A C 1
ATOM 735 O O . ARG A 1 96 ? -17.915 -8.868 28.118 1.00 72.31 96 ARG A O 1
ATOM 742 N N . ALA A 1 97 ? -19.161 -7.310 27.052 1.00 70.56 97 ALA A N 1
ATOM 743 C CA . ALA A 1 97 ? -19.355 -6.493 28.239 1.00 70.56 97 ALA A CA 1
ATOM 744 C C . ALA A 1 97 ? -19.998 -7.392 29.309 1.00 70.56 97 ALA A C 1
ATOM 746 O O . ALA A 1 97 ? -20.812 -8.238 28.928 1.00 70.56 97 ALA A O 1
ATOM 747 N N . PRO A 1 98 ? -19.622 -7.279 30.594 1.00 69.19 98 PRO A N 1
ATOM 748 C CA . PRO A 1 98 ? -20.271 -8.049 31.643 1.00 69.19 98 PRO A CA 1
ATOM 749 C C . PRO A 1 98 ? -21.767 -7.721 31.620 1.00 69.19 98 PRO A C 1
ATOM 751 O O . PRO A 1 98 ? -22.192 -6.679 32.116 1.00 69.19 98 PRO A O 1
ATOM 754 N N . GLU A 1 99 ? -22.562 -8.566 30.965 1.00 67.88 99 GLU A N 1
ATOM 755 C CA . GLU A 1 99 ? -24.011 -8.515 31.045 1.00 67.88 99 GLU A CA 1
ATOM 756 C C . GLU A 1 99 ? -24.366 -8.715 32.513 1.00 67.88 99 GLU A C 1
ATOM 758 O O . GLU A 1 99 ? -24.005 -9.727 33.111 1.00 67.88 99 GLU A O 1
ATOM 763 N N . HIS A 1 100 ? -25.009 -7.690 33.077 1.00 65.38 100 HIS A N 1
ATOM 764 C CA . HIS A 1 100 ? -25.754 -7.704 34.329 1.00 65.38 100 HIS A CA 1
ATOM 765 C C . HIS A 1 100 ? -25.164 -8.628 35.406 1.00 65.38 100 HIS A C 1
ATOM 767 O O . HIS A 1 100 ? -25.766 -9.632 35.800 1.00 65.38 100 HIS A O 1
ATOM 773 N N . LEU A 1 101 ? -23.988 -8.265 3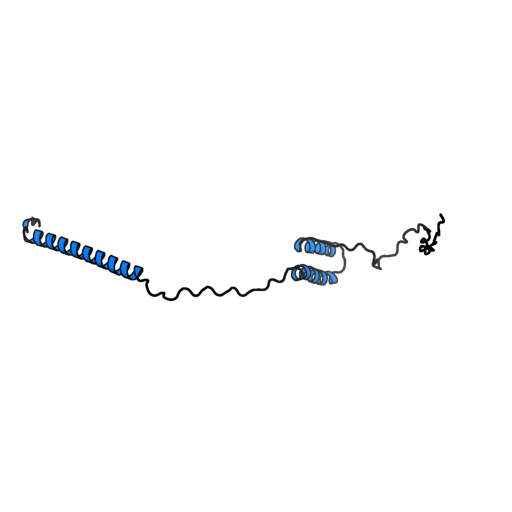5.926 1.00 68.38 101 LEU A N 1
ATOM 774 C CA . LEU A 1 101 ? -23.595 -8.794 37.226 1.00 68.38 101 LEU A CA 1
ATOM 775 C C . LEU A 1 101 ? -24.708 -8.421 38.216 1.00 68.38 101 LEU A C 1
ATOM 777 O O . LEU A 1 101 ? -25.097 -7.248 38.251 1.00 68.38 101 LEU A O 1
ATOM 781 N N . PRO A 1 102 ? -25.254 -9.382 38.986 1.00 71.94 102 PRO A N 1
ATOM 782 C CA . PRO A 1 102 ? -26.223 -9.048 40.014 1.00 71.94 102 PRO A CA 1
ATOM 783 C C . PRO A 1 102 ? -25.609 -7.973 40.919 1.00 71.94 102 PRO A C 1
ATOM 785 O O . PRO A 1 102 ? -24.401 -8.034 41.194 1.00 71.94 102 PRO A O 1
ATOM 788 N N . PRO A 1 103 ? -26.396 -6.966 41.339 1.00 72.56 103 PRO A N 1
ATOM 789 C CA . PRO A 1 103 ? -25.887 -5.901 42.184 1.00 72.56 103 PRO A CA 1
ATOM 790 C C . PRO A 1 103 ? -25.175 -6.527 43.378 1.00 72.56 103 PRO A C 1
ATOM 792 O O . PRO A 1 103 ? -25.700 -7.420 44.046 1.00 72.56 103 PRO A O 1
ATOM 795 N N . THR A 1 104 ? -23.927 -6.113 43.591 1.00 80.50 104 THR A N 1
ATOM 796 C CA . THR A 1 104 ? -23.119 -6.675 44.670 1.00 80.50 104 THR A CA 1
ATOM 797 C C . THR A 1 104 ? -23.795 -6.374 46.003 1.00 80.50 104 THR A C 1
ATOM 799 O O . THR A 1 104 ? -24.414 -5.323 46.163 1.00 80.50 104 THR A O 1
ATOM 802 N N . PHE A 1 105 ? -23.658 -7.270 46.981 1.00 75.12 105 PHE A N 1
ATOM 803 C CA . PHE A 1 105 ? -24.229 -7.085 48.320 1.00 75.12 105 PHE A CA 1
ATOM 804 C C . PHE A 1 105 ? -23.897 -5.701 48.908 1.00 75.12 105 PHE A C 1
ATOM 806 O O . PHE A 1 105 ? -24.773 -5.017 49.420 1.00 75.12 105 PHE A O 1
ATOM 813 N N . LYS A 1 106 ? -22.668 -5.219 48.679 1.00 75.75 106 LYS A N 1
ATOM 814 C CA . LYS A 1 106 ? -22.233 -3.868 49.064 1.00 75.75 106 LYS A CA 1
ATOM 815 C C . LYS A 1 106 ? -23.030 -2.753 48.379 1.00 75.75 106 LYS A C 1
ATOM 817 O O . LYS A 1 106 ? -23.369 -1.766 49.017 1.00 75.75 106 LYS A O 1
ATOM 822 N N . ALA A 1 107 ? -23.345 -2.891 47.091 1.00 80.75 107 ALA A N 1
ATOM 823 C CA . ALA A 1 107 ? -24.174 -1.919 46.378 1.00 80.75 107 ALA A CA 1
ATOM 824 C C . ALA A 1 107 ? -25.614 -1.899 46.915 1.00 80.75 107 ALA A C 1
ATOM 826 O O . ALA A 1 107 ? -26.216 -0.829 47.010 1.00 80.75 107 ALA A O 1
ATOM 827 N N . ILE A 1 108 ? -26.142 -3.059 47.313 1.00 81.00 108 ILE A N 1
ATOM 828 C CA . ILE A 1 108 ? -27.460 -3.181 47.947 1.00 81.00 108 ILE A CA 1
ATOM 829 C C . ILE A 1 108 ? -27.443 -2.511 49.330 1.00 81.00 108 ILE A C 1
ATOM 831 O O . ILE A 1 108 ? -28.278 -1.649 49.597 1.00 81.00 108 ILE A O 1
ATOM 835 N N . GLU A 1 109 ? -26.451 -2.811 50.173 1.00 76.88 109 GLU A N 1
ATOM 836 C CA . GLU A 1 109 ? -26.290 -2.190 51.497 1.00 76.88 109 GLU A CA 1
ATOM 837 C C . GLU A 1 109 ? -26.167 -0.666 51.406 1.00 76.88 109 GLU A C 1
ATOM 839 O O . GLU A 1 109 ? -26.882 0.059 52.100 1.00 76.88 109 GLU A O 1
ATOM 844 N N . MET A 1 110 ? -25.327 -0.156 50.504 1.00 74.25 110 MET A N 1
ATOM 845 C CA . MET A 1 110 ? -25.179 1.288 50.311 1.00 74.25 110 MET A CA 1
ATOM 846 C C . MET A 1 110 ? -26.475 1.933 49.813 1.00 74.25 110 MET A C 1
ATOM 848 O O . MET A 1 110 ? -26.842 2.991 50.310 1.00 74.25 110 MET A O 1
ATOM 852 N N . SER A 1 111 ? -27.213 1.282 48.907 1.00 78.19 111 SER A N 1
ATOM 853 C CA . SER A 1 111 ? -28.493 1.803 48.404 1.00 78.19 111 SER A CA 1
ATOM 854 C C . SER A 1 111 ? -29.545 1.902 49.513 1.00 78.19 111 SER A C 1
ATOM 856 O O . SER A 1 111 ? -30.204 2.933 49.637 1.00 78.19 111 SER A O 1
ATOM 858 N N . THR A 1 112 ? -29.645 0.881 50.374 1.00 75.12 112 THR A N 1
ATOM 859 C CA . THR A 1 112 ? -30.548 0.907 51.543 1.00 75.12 112 THR A CA 1
ATOM 860 C C . THR A 1 112 ? -30.117 1.934 52.594 1.00 75.12 112 THR A C 1
ATOM 862 O O . THR A 1 112 ? -30.958 2.577 53.221 1.00 75.12 112 THR A O 1
ATOM 865 N N . THR A 1 113 ? -28.808 2.146 52.756 1.00 73.06 113 THR A N 1
ATOM 866 C CA . THR A 1 113 ? -28.261 3.124 53.707 1.00 73.06 113 THR A CA 1
ATOM 867 C C . THR A 1 113 ? -28.542 4.553 53.243 1.00 73.06 113 THR A C 1
ATOM 869 O O . THR A 1 113 ? -29.023 5.371 54.026 1.00 73.06 113 THR A O 1
ATOM 872 N N . THR A 1 114 ? -28.322 4.843 51.957 1.00 75.69 114 THR A N 1
ATOM 873 C CA . THR A 1 114 ? -28.600 6.156 51.361 1.00 75.69 114 THR A CA 1
ATOM 874 C C . THR A 1 114 ? -30.097 6.474 51.338 1.00 75.69 114 THR A C 1
ATOM 876 O O . THR A 1 114 ? -30.484 7.618 51.573 1.00 75.69 114 THR A O 1
ATOM 879 N N . GLU A 1 115 ? -30.967 5.491 51.089 1.00 82.50 115 GLU A N 1
ATOM 880 C CA . GLU A 1 115 ? -32.418 5.704 51.149 1.00 82.50 115 GLU A CA 1
ATOM 881 C C . GLU A 1 115 ? -32.888 6.034 52.573 1.00 82.50 115 GLU A C 1
ATOM 883 O O . GLU A 1 115 ? -33.633 6.998 52.770 1.00 82.50 115 GLU A O 1
ATOM 888 N N . ARG A 1 116 ? -32.388 5.297 53.573 1.00 83.44 116 ARG A N 1
ATOM 889 C CA . ARG A 1 116 ? -32.715 5.516 54.989 1.00 83.44 116 ARG A CA 1
ATOM 890 C C . ARG A 1 116 ? -32.228 6.871 55.500 1.00 83.44 116 ARG A C 1
ATOM 892 O O . ARG A 1 116 ? -32.862 7.478 56.360 1.00 83.44 116 ARG A O 1
ATOM 899 N N . GLU A 1 117 ? -31.119 7.376 54.968 1.00 83.94 117 GLU A N 1
ATOM 900 C CA . GLU A 1 117 ? -30.641 8.728 55.262 1.00 83.94 117 GLU A CA 1
ATOM 901 C C . GLU A 1 117 ? -31.544 9.807 54.644 1.00 83.94 117 GLU A C 1
ATOM 903 O O . GLU A 1 117 ? -31.963 10.728 55.347 1.00 83.94 117 GLU A O 1
ATOM 908 N N . ARG A 1 118 ? -31.943 9.646 53.375 1.00 85.69 118 ARG A N 1
ATOM 909 C CA . ARG A 1 118 ? -32.900 10.548 52.705 1.00 85.69 118 ARG A CA 1
ATOM 910 C C . ARG A 1 118 ? -34.282 10.543 53.353 1.00 85.69 118 ARG A C 1
ATOM 912 O O . ARG A 1 118 ? -35.012 11.526 53.273 1.00 85.69 118 ARG A O 1
ATOM 919 N N . GLU A 1 119 ? -34.701 9.423 53.930 1.00 87.19 119 GLU A N 1
ATOM 920 C CA . GLU A 1 119 ? -35.948 9.339 54.693 1.00 87.19 119 GLU A CA 1
ATOM 921 C C . GLU A 1 119 ? -35.865 10.135 56.001 1.00 87.19 119 GLU A C 1
ATOM 923 O O . GLU A 1 119 ? -36.762 10.930 56.283 1.00 87.19 119 GLU A O 1
ATOM 928 N N . ARG A 1 120 ? -34.758 10.006 56.745 1.00 89.56 120 ARG A N 1
ATOM 929 C CA . ARG A 1 120 ? -34.503 10.802 57.959 1.00 89.56 120 ARG A CA 1
ATOM 930 C C . ARG A 1 120 ? -34.442 12.298 57.669 1.00 89.56 120 ARG A C 1
ATOM 932 O O . ARG A 1 120 ? -34.900 13.094 58.480 1.00 89.56 120 ARG A O 1
ATOM 939 N N . GLU A 1 121 ? -33.876 12.695 56.534 1.00 87.94 121 GLU A N 1
ATOM 940 C CA . GLU A 1 121 ? -33.867 14.097 56.109 1.00 87.94 121 GLU A CA 1
ATOM 941 C C . GLU A 1 121 ? -35.285 14.614 55.848 1.00 87.94 121 GLU A C 1
ATOM 943 O O . GLU A 1 121 ? -35.678 15.631 56.419 1.00 87.94 121 GLU A O 1
ATOM 948 N N . ARG A 1 122 ? -36.094 13.862 55.090 1.00 90.88 122 ARG A N 1
ATOM 949 C CA . ARG A 1 122 ? -37.509 14.189 54.856 1.00 90.88 122 ARG A CA 1
ATOM 950 C C . ARG A 1 122 ? -38.307 14.278 56.155 1.00 90.88 122 ARG A C 1
ATOM 952 O O . ARG A 1 122 ? -39.180 15.129 56.271 1.00 90.88 122 ARG A O 1
ATOM 959 N N . GLU A 1 123 ? -38.032 13.417 57.130 1.00 89.38 123 GLU A N 1
ATOM 960 C CA . GLU A 1 123 ? -38.670 13.467 58.448 1.00 89.38 123 GLU A CA 1
ATOM 961 C C . GLU A 1 123 ? -38.304 14.731 59.228 1.00 89.38 123 GLU A C 1
ATOM 963 O O . GLU A 1 123 ? -39.200 15.433 59.687 1.00 89.38 123 GLU A O 1
ATOM 968 N N . ARG A 1 124 ? -37.020 15.106 59.266 1.00 90.62 124 ARG A N 1
ATOM 969 C CA . ARG A 1 124 ? -36.595 16.382 59.866 1.00 90.62 124 ARG A CA 1
ATOM 970 C C . ARG A 1 124 ? -37.233 17.581 59.179 1.00 90.62 124 ARG A C 1
ATOM 972 O O . ARG A 1 124 ? -37.578 18.548 59.851 1.00 90.62 124 ARG A O 1
ATOM 979 N N . GLU A 1 125 ? -37.380 17.543 57.856 1.00 87.25 125 GLU A N 1
ATOM 980 C CA . GLU A 1 125 ? -38.084 18.599 57.133 1.00 87.25 125 GLU A CA 1
ATOM 981 C C . GLU A 1 125 ? -39.559 18.653 57.523 1.00 87.25 125 GLU A C 1
ATOM 983 O O . GLU A 1 125 ? -40.056 19.738 57.815 1.00 87.25 125 GLU A O 1
ATOM 988 N N . ARG A 1 126 ? -40.254 17.512 57.594 1.00 88.44 126 ARG A N 1
ATOM 989 C CA . ARG A 1 126 ? -41.650 17.469 58.058 1.00 88.44 126 ARG A CA 1
ATOM 990 C C . ARG A 1 126 ? -41.794 18.010 59.474 1.00 88.44 126 ARG A C 1
ATOM 992 O O . ARG A 1 126 ? -42.688 18.818 59.703 1.00 88.44 126 ARG A O 1
ATOM 999 N N . ASP A 1 127 ? -40.913 17.625 60.390 1.00 90.12 127 ASP A N 1
ATOM 1000 C CA . ASP A 1 127 ? -40.939 18.104 61.773 1.00 90.12 127 ASP A CA 1
ATOM 1001 C C . ASP A 1 127 ? -40.665 19.608 61.837 1.00 90.12 127 ASP A C 1
ATOM 1003 O O . ASP A 1 127 ? -41.375 20.351 62.513 1.00 90.12 127 ASP A O 1
ATOM 1007 N N . LYS A 1 128 ? -39.695 20.094 61.055 1.00 90.94 128 LYS A N 1
ATOM 1008 C CA . LYS A 1 128 ? -39.402 21.525 60.916 1.00 90.94 128 LYS A CA 1
ATOM 1009 C C . LYS A 1 128 ? -40.609 22.298 60.381 1.00 90.94 128 LYS A C 1
ATOM 1011 O O . LYS A 1 128 ? -40.930 23.365 60.907 1.00 90.94 128 LYS A O 1
ATOM 1016 N N . TRP A 1 129 ? -41.291 21.766 59.369 1.00 88.56 129 TRP A N 1
ATOM 1017 C CA . TRP A 1 129 ? -42.516 22.350 58.822 1.00 88.56 129 TRP A CA 1
ATOM 1018 C C . TRP A 1 129 ? -43.684 22.281 59.811 1.00 88.56 129 TRP A C 1
ATOM 1020 O O . TRP A 1 129 ? -44.435 23.248 59.916 1.00 88.56 129 TRP A O 1
ATOM 1030 N N . GLY A 1 130 ? -43.804 21.201 60.584 1.00 87.19 130 GLY A N 1
ATOM 1031 C CA . GLY A 1 130 ? -44.801 21.049 61.643 1.00 87.19 130 GLY A CA 1
ATOM 1032 C C . GLY A 1 130 ? -44.621 22.076 62.759 1.00 87.19 130 GLY A C 1
ATOM 1033 O O . GLY A 1 130 ? -45.573 22.766 63.119 1.00 87.19 130 GLY A O 1
ATOM 1034 N N . ILE A 1 131 ? -43.386 22.261 63.238 1.00 83.19 131 ILE A N 1
ATOM 1035 C CA . ILE A 1 131 ? -43.041 23.276 64.245 1.00 83.19 131 ILE A CA 1
ATOM 1036 C C . ILE A 1 131 ? -43.315 24.685 63.705 1.00 83.19 131 ILE A C 1
ATOM 1038 O O . ILE A 1 131 ? -43.899 25.513 64.406 1.00 83.19 131 ILE A O 1
ATOM 1042 N N . HIS A 1 132 ? -42.931 24.964 62.454 1.00 78.69 132 HIS A N 1
ATOM 1043 C CA . HIS A 1 132 ? -43.195 26.254 61.812 1.00 78.69 132 HIS A CA 1
ATOM 1044 C C . HIS A 1 132 ? -44.700 26.551 61.719 1.00 78.69 132 HIS A C 1
ATOM 1046 O O . HIS A 1 132 ? -45.135 27.659 62.038 1.00 78.69 132 HIS A O 1
ATOM 1052 N N . LEU A 1 133 ? -45.500 25.559 61.319 1.00 78.50 133 LEU A N 1
ATOM 1053 C CA . LEU A 1 133 ? -46.948 25.693 61.179 1.00 78.50 133 LEU A CA 1
ATOM 1054 C C . LEU A 1 133 ? -47.643 25.884 62.537 1.00 78.50 133 LEU A C 1
ATOM 1056 O O . LEU A 1 133 ? -48.505 26.754 62.660 1.00 78.50 133 LEU A O 1
ATOM 1060 N N . GLU A 1 134 ? -47.233 25.137 63.564 1.00 79.69 134 GLU A N 1
ATOM 1061 C CA . GLU A 1 134 ? -47.777 25.256 64.923 1.00 79.69 134 GLU A CA 1
ATOM 1062 C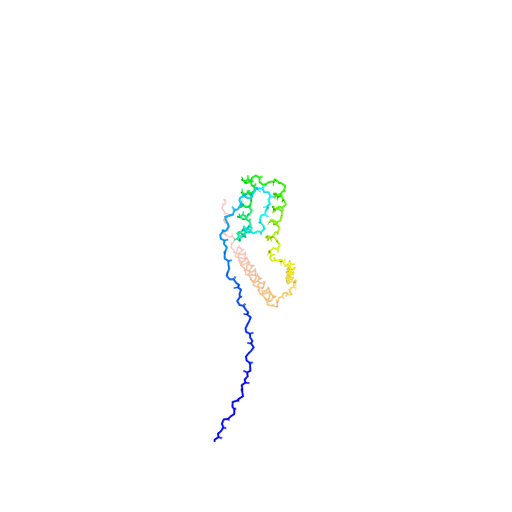 C . GLU A 1 134 ? -47.403 26.601 65.567 1.00 79.69 134 GLU A C 1
ATOM 1064 O O . GLU A 1 134 ? -48.248 27.268 66.163 1.00 79.69 134 GLU A O 1
ATOM 1069 N N . THR A 1 135 ? -46.179 27.086 65.338 1.00 77.75 135 THR A N 1
ATOM 1070 C CA . THR A 1 135 ? -45.754 28.431 65.771 1.00 77.75 135 THR A CA 1
ATOM 1071 C C . THR A 1 135 ? -46.617 29.520 65.125 1.00 77.75 135 THR A C 1
ATOM 1073 O O . THR A 1 135 ? -47.062 30.455 65.793 1.00 77.75 135 THR A O 1
ATOM 1076 N N . LYS A 1 136 ? -46.909 29.386 63.823 1.00 75.25 136 LYS A N 1
ATOM 1077 C CA . LYS A 1 136 ? -47.763 30.322 63.077 1.00 75.25 136 LYS A CA 1
ATOM 1078 C C . LYS A 1 136 ? -49.218 30.294 63.562 1.00 75.25 136 LYS A C 1
ATOM 1080 O O . LYS A 1 136 ? -49.888 31.323 63.544 1.00 75.25 136 LYS A O 1
ATOM 1085 N N . ARG A 1 137 ? -49.690 29.138 64.040 1.00 72.88 137 ARG A N 1
ATOM 1086 C CA . ARG A 1 137 ? -51.024 28.959 64.629 1.00 72.88 137 ARG A CA 1
ATOM 1087 C C . ARG A 1 137 ? -51.153 29.614 66.009 1.00 72.88 137 ARG A C 1
ATOM 1089 O O . ARG A 1 137 ? -52.206 30.166 66.313 1.00 72.88 137 ARG A O 1
ATOM 1096 N N . GLN A 1 138 ? -50.096 29.587 66.820 1.00 73.25 138 GLN A N 1
ATOM 1097 C CA . GLN A 1 138 ? -50.088 30.160 68.174 1.00 73.25 138 GLN A CA 1
ATOM 1098 C C . GLN A 1 138 ? -49.831 31.679 68.205 1.00 73.25 138 GLN A C 1
ATOM 1100 O O . GLN A 1 138 ? -50.150 32.328 69.201 1.00 73.25 138 GLN A O 1
ATOM 1105 N N . ASN A 1 139 ? -49.312 32.275 67.123 1.00 64.88 139 ASN A N 1
ATOM 1106 C CA . ASN A 1 139 ? -49.101 33.723 67.023 1.00 64.88 139 ASN A CA 1
ATOM 1107 C C . ASN A 1 139 ? -49.582 34.306 65.674 1.00 64.88 139 ASN A C 1
ATOM 1109 O O . ASN A 1 139 ? -48.766 34.623 64.801 1.00 64.88 139 ASN A O 1
ATOM 1113 N N . PRO A 1 140 ? -50.903 34.506 65.491 1.00 62.88 140 PRO A N 1
ATOM 1114 C CA . PRO A 1 140 ? -51.462 35.035 64.244 1.00 62.88 140 PRO A CA 1
ATOM 1115 C C . PRO A 1 140 ? -51.111 36.512 63.975 1.00 62.88 140 PRO A C 1
ATOM 1117 O O . PRO A 1 140 ? -51.396 37.015 62.893 1.00 62.88 140 PRO A O 1
ATOM 1120 N N . LYS A 1 141 ? -50.471 37.221 64.919 1.00 58.59 141 LYS A N 1
ATOM 1121 C CA . LYS A 1 141 ? -50.187 38.669 64.829 1.00 58.59 141 LYS A CA 1
ATOM 1122 C C . LYS A 1 141 ? -48.974 39.032 63.959 1.00 58.59 141 LYS A C 1
ATOM 1124 O O . LYS A 1 141 ? -48.590 40.193 63.909 1.00 58.59 141 LYS A O 1
ATOM 1129 N N . THR A 1 142 ? -48.354 38.062 63.288 1.00 55.88 142 THR A N 1
ATOM 1130 C CA . THR A 1 142 ? -47.191 38.290 62.407 1.00 55.88 142 THR A CA 1
ATOM 1131 C C . THR A 1 142 ? -47.554 38.461 60.933 1.00 55.88 142 THR A C 1
ATOM 1133 O O . THR A 1 142 ? -46.693 38.814 60.131 1.00 55.88 142 THR A O 1
ATOM 1136 N N . LEU A 1 143 ? -48.823 38.274 60.560 1.00 55.16 143 LEU A N 1
ATOM 1137 C CA . LEU A 1 143 ? -49.324 38.748 59.275 1.00 55.16 143 LEU A CA 1
ATOM 1138 C C . LEU A 1 143 ? -49.801 40.180 59.476 1.00 55.16 143 LEU A C 1
ATOM 1140 O O . LEU A 1 143 ? -50.887 40.408 60.004 1.00 55.16 143 LEU A O 1
ATOM 1144 N N . GLY A 1 144 ? -48.947 41.131 59.099 1.00 49.94 144 GLY A N 1
ATOM 1145 C CA . GLY A 1 144 ? -49.317 42.531 58.969 1.00 49.94 144 GLY A CA 1
ATOM 1146 C C . GLY A 1 144 ? -50.545 42.668 58.075 1.00 49.94 144 GLY A C 1
ATOM 1147 O O . GLY A 1 144 ? -50.442 42.644 56.854 1.00 49.94 144 GLY A O 1
ATOM 1148 N N . LEU A 1 145 ? -51.703 42.788 58.717 1.00 51.72 145 LEU A N 1
ATOM 1149 C CA . LEU A 1 145 ? -52.851 43.518 58.215 1.00 51.72 145 LEU A CA 1
ATOM 1150 C C . LEU A 1 145 ? -52.635 44.967 58.651 1.00 51.72 145 LEU A C 1
ATOM 1152 O O . LEU A 1 145 ? -52.873 45.328 59.801 1.00 51.72 145 LEU A O 1
ATOM 1156 N N . THR A 1 146 ? -52.128 45.764 57.723 1.00 44.50 146 THR A N 1
ATOM 1157 C CA . THR A 1 146 ? -52.373 47.204 57.672 1.00 44.50 146 THR A CA 1
ATOM 1158 C C . THR A 1 146 ? -52.843 47.486 56.253 1.00 44.50 146 THR A C 1
ATOM 1160 O O . THR A 1 146 ? -52.017 47.636 55.354 1.00 44.50 146 THR A O 1
ATOM 1163 N N . GLU A 1 147 ? -54.161 47.455 56.063 1.00 39.38 147 GLU A N 1
ATOM 1164 C CA . GLU A 1 147 ? -54.841 48.461 55.240 1.00 39.38 147 GLU A CA 1
ATOM 1165 C C . GLU A 1 147 ? -55.353 49.552 56.184 1.00 39.38 147 GLU A C 1
ATOM 1167 O O . GLU A 1 147 ? -55.780 49.185 57.307 1.00 39.38 147 GLU A O 1
#

pLDDT: mean 71.37, std 14.05, range [39.38, 90.94]